Protein AF-M1AQY4-F1 (afdb_monomer)

pLDDT: mean 85.66, std 15.52, range [52.0, 98.44]

Foldseek 3Di:
DKDADPVVRDIRDDDDDDPVVVQVVCCVVVVDHDDDPDDDDPDDPPDPPPDPDPDDD

Sequence (57 aa):
MHLIEKQEKRISIMGRFDPADIAIRIRKKMNRRVEILDIQLPQQPDEMHHAPIMQHT

Solvent-accessible surface area (backbone atoms only — not comparable to full-atom values): 4129 Å² total; per-residue (Å²): 108,71,50,77,42,76,92,79,71,44,74,50,81,60,81,95,75,60,70,65,62,52,48,52,50,49,25,65,75,67,75,43,93,75,81,87,88,78,85,86,74,82,80,69,80,75,79,74,80,79,70,80,82,81,78,86,126

Structure (mmCIF, N/CA/C/O backbone):
data_AF-M1AQY4-F1
#
_entry.id   AF-M1AQY4-F1
#
loop_
_atom_site.group_PDB
_atom_site.id
_atom_site.type_symbol
_atom_site.label_atom_id
_atom_site.label_alt_id
_atom_site.label_comp_id
_atom_site.label_asym_id
_atom_site.label_entity_id
_atom_site.label_seq_id
_atom_site.pdbx_PDB_ins_code
_atom_site.Cartn_x
_atom_site.Cartn_y
_atom_site.Cartn_z
_atom_site.occupancy
_atom_site.B_iso_or_equiv
_atom_site.auth_seq_id
_atom_site.auth_comp_id
_atom_site.auth_asym_id
_atom_site.auth_atom_id
_atom_site.pdbx_PDB_model_num
ATOM 1 N N . MET A 1 1 ? -0.612 -15.214 -4.193 1.00 74.69 1 MET A N 1
ATOM 2 C CA . MET A 1 1 ? -0.960 -15.277 -2.754 1.00 74.69 1 MET A CA 1
ATOM 3 C C . MET A 1 1 ? -0.796 -13.877 -2.165 1.00 74.69 1 MET A C 1
ATOM 5 O O . MET A 1 1 ? 0.090 -13.162 -2.615 1.00 74.69 1 MET A O 1
ATOM 9 N N . HIS A 1 2 ? -1.649 -13.458 -1.227 1.00 87.69 2 HIS A N 1
ATOM 10 C CA . HIS A 1 2 ? -1.537 -12.166 -0.530 1.00 87.69 2 HIS A CA 1
ATOM 11 C C . HIS A 1 2 ? -1.427 -12.415 0.980 1.00 87.69 2 HIS A C 1
ATOM 13 O O . HIS A 1 2 ? -2.028 -13.372 1.470 1.00 87.69 2 HIS A O 1
ATOM 19 N N . LEU A 1 3 ? -0.692 -11.570 1.704 1.00 94.06 3 LEU A N 1
ATOM 20 C CA . LEU A 1 3 ? -0.477 -11.665 3.153 1.00 94.06 3 LEU A CA 1
ATOM 21 C C . LEU A 1 3 ? -0.942 -10.375 3.843 1.00 94.06 3 LEU A C 1
ATOM 23 O O . LEU A 1 3 ? -0.731 -9.284 3.316 1.00 94.06 3 LEU A O 1
ATOM 27 N N . ILE A 1 4 ? -1.579 -10.499 5.012 1.00 94.69 4 ILE A N 1
ATOM 28 C CA . ILE A 1 4 ? -2.041 -9.367 5.830 1.00 94.69 4 ILE A CA 1
ATOM 29 C C . ILE A 1 4 ? -1.520 -9.537 7.256 1.00 94.69 4 ILE A C 1
ATOM 31 O O . ILE A 1 4 ? -1.972 -10.414 7.993 1.00 94.69 4 ILE A O 1
ATOM 35 N N . GLU A 1 5 ? -0.636 -8.640 7.670 1.00 95.62 5 GLU A N 1
ATOM 36 C CA . GLU A 1 5 ? -0.011 -8.625 8.991 1.00 95.62 5 GLU A CA 1
ATOM 37 C C . GLU A 1 5 ? -0.659 -7.515 9.823 1.00 95.62 5 GLU A C 1
ATOM 39 O O . GLU A 1 5 ? -0.277 -6.345 9.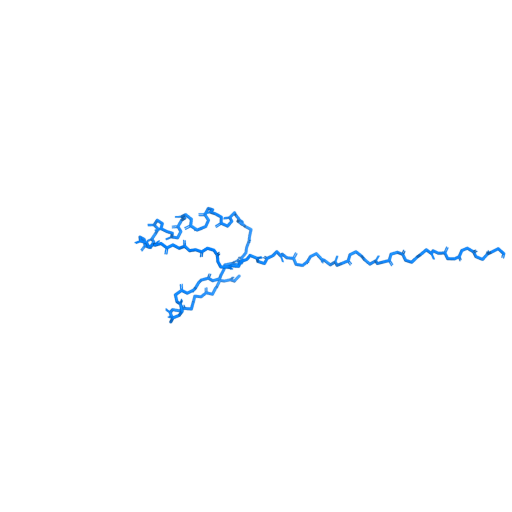778 1.00 95.62 5 GLU A O 1
ATOM 44 N N . LYS A 1 6 ? -1.720 -7.865 10.561 1.00 93.56 6 LYS A N 1
ATOM 45 C CA . LYS A 1 6 ? -2.564 -6.880 11.265 1.00 93.56 6 LYS A CA 1
ATOM 46 C C . LYS A 1 6 ? -1.810 -6.075 12.326 1.00 93.56 6 LYS A C 1
ATOM 48 O O . LYS A 1 6 ? -2.090 -4.887 12.466 1.00 93.56 6 LYS A O 1
ATOM 53 N N . GLN A 1 7 ? -0.895 -6.712 13.061 1.00 95.88 7 GLN A N 1
ATOM 54 C CA . GLN A 1 7 ? -0.127 -6.054 14.125 1.00 95.88 7 GLN A CA 1
ATOM 55 C C . GLN A 1 7 ? 0.771 -4.952 13.551 1.00 95.88 7 GLN A C 1
ATOM 57 O O . GLN A 1 7 ? 0.735 -3.816 14.017 1.00 95.88 7 GLN A O 1
ATOM 62 N N . GLU A 1 8 ? 1.476 -5.260 12.464 1.00 95.25 8 GLU A N 1
ATOM 63 C CA . GLU A 1 8 ? 2.396 -4.344 11.781 1.00 95.25 8 GLU A CA 1
ATOM 64 C C . GLU A 1 8 ? 1.694 -3.422 10.775 1.00 95.25 8 GLU A C 1
ATOM 66 O O . GLU A 1 8 ? 2.306 -2.512 10.223 1.00 95.25 8 GLU A O 1
ATOM 71 N N . LYS A 1 9 ? 0.388 -3.624 10.548 1.00 95.12 9 LYS A N 1
ATOM 72 C CA . LYS A 1 9 ? -0.422 -2.901 9.552 1.00 95.12 9 LYS A CA 1
ATOM 73 C C . LYS A 1 9 ? 0.173 -3.014 8.140 1.00 95.12 9 LYS A C 1
ATOM 75 O O . LYS A 1 9 ? 0.034 -2.085 7.342 1.00 95.12 9 LYS A O 1
ATOM 80 N N . ARG A 1 10 ? 0.789 -4.159 7.831 1.00 96.06 10 ARG A N 1
ATOM 81 C CA . ARG A 1 10 ? 1.459 -4.443 6.558 1.00 96.06 10 ARG A CA 1
ATOM 82 C C . ARG A 1 10 ? 0.619 -5.380 5.694 1.00 96.06 10 ARG A C 1
ATOM 84 O O . ARG A 1 10 ? -0.109 -6.241 6.192 1.00 96.06 10 ARG A O 1
ATOM 91 N N . ILE A 1 11 ? 0.680 -5.167 4.384 1.00 95.19 11 ILE A N 1
ATOM 92 C CA . ILE A 1 11 ? 0.020 -6.007 3.385 1.00 95.19 11 ILE A CA 1
ATOM 93 C C . ILE A 1 11 ? 1.050 -6.322 2.303 1.00 95.19 11 ILE A C 1
ATOM 95 O O . ILE A 1 11 ? 1.630 -5.397 1.737 1.00 95.19 11 ILE A O 1
ATOM 99 N N . SER A 1 12 ? 1.228 -7.603 1.988 1.00 95.69 12 SER A N 1
ATOM 100 C CA . SER A 1 12 ? 2.075 -8.059 0.881 1.00 95.69 12 SER A CA 1
ATOM 101 C C . SER A 1 12 ? 1.203 -8.647 -0.218 1.00 95.69 12 SER A C 1
ATOM 103 O O . SER A 1 12 ? 0.332 -9.487 0.026 1.00 95.69 12 SER A O 1
ATOM 105 N N . ILE A 1 13 ? 1.409 -8.185 -1.448 1.00 94.25 13 ILE A N 1
ATOM 106 C CA . ILE A 1 13 ? 0.558 -8.506 -2.592 1.00 94.25 13 ILE A CA 1
ATOM 107 C C . ILE A 1 13 ? 1.457 -9.065 -3.691 1.00 94.25 13 ILE A C 1
ATOM 109 O O . ILE A 1 13 ? 2.407 -8.412 -4.094 1.00 94.25 13 ILE A O 1
ATOM 113 N N . MET A 1 14 ? 1.149 -10.267 -4.179 1.00 93.19 14 MET A N 1
ATOM 114 C CA . MET A 1 14 ? 1.851 -10.891 -5.301 1.00 93.19 14 MET A CA 1
ATOM 115 C C . MET A 1 14 ? 0.907 -11.036 -6.496 1.00 93.19 14 MET A C 1
ATOM 117 O O . MET A 1 14 ? -0.233 -11.479 -6.331 1.00 93.19 14 MET A O 1
ATOM 121 N N . GLY A 1 15 ? 1.375 -10.685 -7.693 1.00 91.44 15 GLY A N 1
ATOM 122 C CA . GLY A 1 15 ? 0.597 -10.753 -8.930 1.00 91.44 15 GLY A CA 1
ATOM 123 C C . GLY A 1 15 ? 1.084 -9.750 -9.975 1.00 91.44 15 GLY A C 1
ATOM 124 O O . GLY A 1 15 ? 2.050 -9.029 -9.747 1.00 91.44 15 GLY A O 1
ATOM 125 N N . ARG A 1 16 ? 0.406 -9.701 -11.126 1.00 92.31 16 ARG A N 1
ATOM 126 C CA . ARG A 1 16 ? 0.641 -8.675 -12.152 1.00 92.31 16 ARG A CA 1
ATOM 127 C C . ARG A 1 16 ? -0.253 -7.472 -11.875 1.00 92.31 16 ARG A C 1
ATOM 129 O O . ARG A 1 16 ? -1.474 -7.590 -11.959 1.00 92.31 16 ARG A O 1
ATOM 136 N N . PHE A 1 17 ? 0.349 -6.345 -11.527 1.00 93.69 17 PHE A N 1
ATOM 137 C CA . PHE A 1 17 ? -0.335 -5.076 -11.292 1.00 93.69 17 PHE A CA 1
ATOM 138 C C . PHE A 1 17 ? 0.680 -3.933 -11.296 1.00 93.69 17 PHE A C 1
ATOM 140 O O . PHE A 1 17 ? 1.871 -4.163 -11.098 1.00 93.69 17 PHE A O 1
ATOM 147 N N . ASP A 1 18 ? 0.191 -2.707 -11.464 1.00 95.69 18 ASP A N 1
ATOM 148 C CA . ASP A 1 18 ? 0.970 -1.506 -11.185 1.00 95.69 18 ASP A CA 1
ATOM 149 C C . ASP A 1 18 ? 0.960 -1.215 -9.663 1.00 95.69 18 ASP A C 1
ATOM 151 O O . ASP A 1 18 ? -0.124 -1.102 -9.070 1.00 95.69 18 ASP A O 1
ATOM 155 N N . PRO A 1 19 ? 2.125 -1.134 -8.987 1.00 95.62 19 PRO A N 1
ATOM 156 C CA . PRO A 1 19 ? 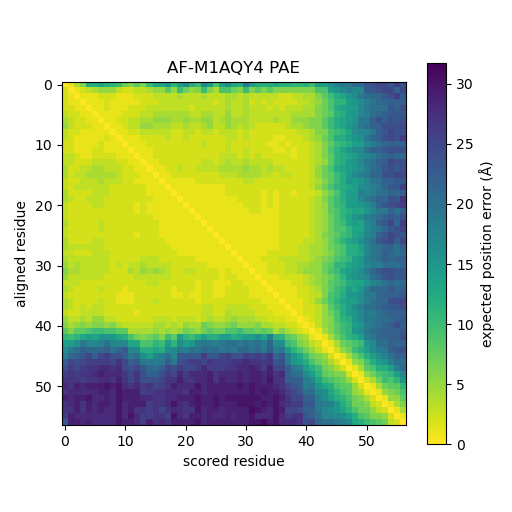2.192 -0.900 -7.543 1.00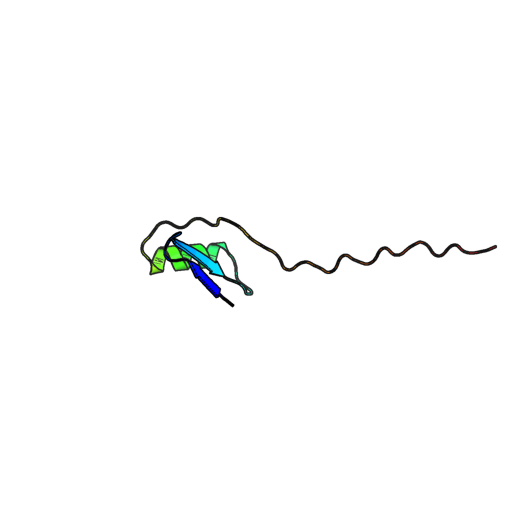 95.62 19 PRO A CA 1
ATOM 157 C C . PRO A 1 19 ? 1.534 0.410 -7.088 1.00 95.62 19 PRO A C 1
ATOM 159 O O . PRO A 1 19 ? 0.926 0.446 -6.011 1.00 95.62 19 PRO A O 1
ATOM 162 N N . ALA A 1 20 ? 1.605 1.472 -7.894 1.00 96.81 20 ALA A N 1
ATOM 163 C CA . ALA A 1 20 ? 1.010 2.760 -7.561 1.00 96.81 20 ALA A CA 1
ATOM 164 C C . ALA A 1 20 ? -0.521 2.679 -7.601 1.00 96.81 20 ALA A C 1
ATOM 166 O O . ALA A 1 20 ? -1.186 3.139 -6.665 1.00 96.81 20 ALA A O 1
ATOM 167 N N . ASP A 1 21 ? -1.092 2.011 -8.604 1.00 97.75 21 ASP A N 1
ATOM 168 C CA . ASP A 1 21 ? -2.542 1.796 -8.688 1.00 97.75 21 ASP A CA 1
ATOM 169 C C . ASP A 1 21 ? -3.082 1.002 -7.494 1.00 97.75 21 ASP A C 1
ATOM 171 O O . ASP A 1 21 ? -4.150 1.311 -6.943 1.00 97.75 21 ASP A O 1
ATOM 175 N N . ILE A 1 22 ? -2.342 -0.022 -7.054 1.00 96.56 22 ILE A N 1
ATOM 176 C CA . ILE A 1 22 ? -2.689 -0.776 -5.846 1.00 96.56 22 ILE A CA 1
ATOM 177 C C . ILE A 1 22 ? -2.647 0.129 -4.613 1.00 96.56 22 ILE A C 1
ATOM 179 O O . ILE A 1 22 ? -3.620 0.151 -3.851 1.00 96.56 22 ILE A O 1
ATOM 183 N N . ALA A 1 23 ? -1.583 0.913 -4.434 1.00 96.88 23 ALA A N 1
ATOM 184 C CA . ALA A 1 23 ? -1.456 1.833 -3.307 1.00 96.88 23 ALA A CA 1
ATOM 185 C C . ALA A 1 23 ? -2.605 2.859 -3.273 1.00 96.88 23 ALA A C 1
ATOM 187 O O . ALA A 1 23 ? -3.242 3.052 -2.232 1.00 96.88 23 ALA 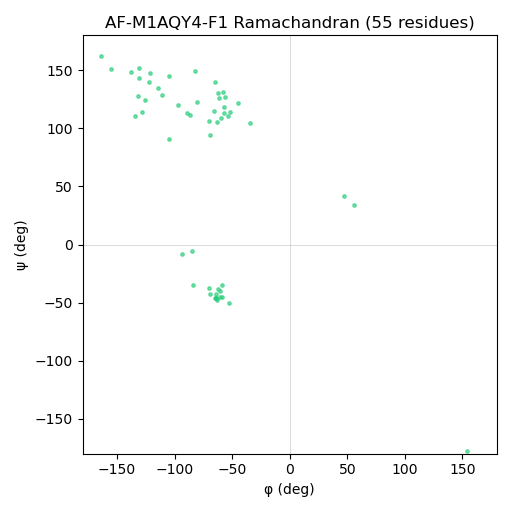A O 1
ATOM 188 N N . ILE A 1 24 ? -2.958 3.454 -4.418 1.00 98.44 24 ILE A N 1
ATOM 189 C CA . ILE A 1 24 ? -4.081 4.398 -4.532 1.00 98.44 24 ILE A CA 1
ATOM 190 C C . ILE A 1 24 ? -5.401 3.722 -4.150 1.00 98.44 24 ILE A C 1
ATOM 192 O O . ILE A 1 24 ? -6.202 4.291 -3.398 1.00 98.44 24 ILE A O 1
ATOM 196 N N . ARG A 1 25 ? -5.644 2.504 -4.642 1.00 97.50 25 ARG A N 1
ATOM 197 C CA . ARG A 1 25 ? -6.864 1.748 -4.342 1.00 97.50 25 ARG A CA 1
ATOM 198 C C . ARG A 1 25 ? -6.972 1.394 -2.860 1.00 97.50 25 ARG A C 1
ATOM 200 O O . ARG A 1 25 ? -8.051 1.561 -2.289 1.00 97.50 25 ARG A O 1
ATOM 207 N N . ILE A 1 26 ? -5.885 0.962 -2.223 1.00 96.50 26 ILE A N 1
ATOM 208 C CA . ILE A 1 26 ? -5.871 0.665 -0.782 1.00 96.50 26 ILE A CA 1
ATOM 209 C C . ILE A 1 26 ? -6.100 1.946 0.023 1.00 96.50 26 ILE A C 1
ATOM 211 O O . ILE A 1 26 ? -6.966 1.952 0.898 1.00 96.50 26 ILE A O 1
ATOM 215 N N . ARG A 1 27 ? -5.418 3.049 -0.319 1.00 97.75 27 ARG A N 1
ATOM 216 C CA . ARG A 1 27 ? -5.629 4.363 0.312 1.00 97.75 27 ARG A CA 1
ATOM 217 C C . ARG A 1 27 ? -7.101 4.766 0.290 1.00 97.75 27 ARG A C 1
ATOM 219 O O . ARG A 1 27 ? -7.646 5.134 1.329 1.00 97.75 27 ARG A O 1
ATOM 226 N N . LYS A 1 28 ? -7.743 4.685 -0.884 1.00 98.31 28 LYS A N 1
ATOM 227 C CA . LYS A 1 28 ? -9.163 5.030 -1.062 1.00 98.31 28 LYS A CA 1
ATOM 228 C C . LYS A 1 28 ? -10.075 4.099 -0.260 1.00 98.31 28 LYS A C 1
ATOM 230 O O . LYS A 1 28 ? -10.966 4.577 0.428 1.00 98.31 28 LYS A O 1
ATOM 235 N N . LYS A 1 29 ? -9.836 2.783 -0.311 1.00 97.25 29 LYS A N 1
ATOM 236 C CA . LYS A 1 29 ? -10.686 1.781 0.353 1.00 97.25 29 LYS A CA 1
ATOM 237 C C . LYS A 1 29 ? -10.578 1.813 1.876 1.00 97.25 29 LYS A C 1
ATOM 239 O O . LYS A 1 29 ? -11.569 1.592 2.560 1.00 97.25 29 LYS A O 1
ATOM 244 N N . MET A 1 30 ? -9.384 2.057 2.405 1.00 94.81 30 MET A N 1
ATOM 245 C CA . MET A 1 30 ? -9.138 2.062 3.848 1.00 94.81 30 MET A CA 1
ATOM 246 C C . MET A 1 30 ? -9.258 3.453 4.475 1.00 94.81 30 MET A C 1
ATOM 248 O O . MET A 1 30 ? -9.191 3.551 5.696 1.00 94.81 30 MET A O 1
ATOM 252 N N . ASN A 1 31 ? -9.399 4.511 3.665 1.00 97.12 31 ASN A N 1
ATOM 253 C CA . ASN A 1 31 ? -9.351 5.915 4.083 1.00 97.12 31 ASN A CA 1
ATOM 254 C C . ASN A 1 31 ? -8.152 6.228 5.000 1.00 97.12 31 ASN A C 1
ATOM 256 O O . ASN A 1 31 ? -8.261 6.898 6.027 1.00 97.12 31 ASN A O 1
ATOM 260 N N . ARG A 1 32 ? -6.989 5.669 4.656 1.00 95.88 32 ARG A N 1
ATOM 261 C CA . ARG A 1 32 ? -5.752 5.762 5.440 1.00 95.88 32 ARG A CA 1
ATOM 262 C C . ARG A 1 32 ? -4.575 6.010 4.508 1.00 95.88 32 ARG A C 1
ATOM 264 O O . ARG A 1 32 ? -4.587 5.569 3.361 1.00 95.88 32 ARG A O 1
ATOM 271 N N . ARG A 1 33 ? -3.559 6.729 4.995 1.00 96.75 33 ARG A N 1
ATOM 272 C CA . ARG A 1 33 ? -2.288 6.882 4.271 1.00 96.75 33 ARG A CA 1
ATOM 273 C C . ARG A 1 33 ? -1.608 5.516 4.163 1.00 96.75 33 ARG A C 1
ATOM 275 O O . ARG A 1 33 ? -1.644 4.741 5.116 1.00 96.75 33 ARG A O 1
ATOM 282 N N . VAL A 1 34 ? -1.025 5.248 3.001 1.00 97.12 34 VAL A N 1
ATOM 283 C CA . VAL A 1 34 ? -0.246 4.040 2.718 1.00 97.12 34 VAL A CA 1
ATOM 284 C C . VAL A 1 34 ? 1.071 4.449 2.078 1.00 97.12 34 VAL A C 1
ATOM 286 O O . VAL A 1 34 ? 1.134 5.482 1.410 1.00 97.12 34 VAL A O 1
ATOM 289 N N . GLU A 1 35 ? 2.085 3.624 2.276 1.00 97.38 35 GLU A N 1
ATOM 290 C CA . GLU A 1 35 ? 3.422 3.757 1.713 1.00 97.38 35 GLU A CA 1
ATOM 291 C C . GLU A 1 35 ? 3.816 2.407 1.111 1.00 97.38 35 GLU A C 1
ATOM 293 O O . GLU A 1 35 ? 3.437 1.356 1.637 1.00 97.38 35 GLU A O 1
ATOM 298 N N . ILE A 1 36 ? 4.528 2.430 -0.014 1.00 97.19 36 ILE A N 1
ATOM 299 C CA . ILE A 1 36 ? 5.093 1.221 -0.612 1.00 97.19 36 ILE A CA 1
ATOM 300 C C . ILE A 1 36 ? 6.448 1.000 0.052 1.00 97.19 36 ILE A C 1
ATOM 302 O O . ILE A 1 36 ? 7.360 1.793 -0.148 1.00 97.19 36 ILE A O 1
ATOM 306 N N . LEU A 1 37 ? 6.557 -0.059 0.853 1.00 97.06 37 LEU A N 1
ATOM 307 C CA . LEU A 1 37 ? 7.777 -0.357 1.606 1.00 97.06 37 LEU A CA 1
ATOM 308 C C . LEU A 1 37 ? 8.811 -1.132 0.782 1.00 97.06 37 LEU A C 1
ATOM 310 O O . LEU A 1 37 ? 10.003 -0.950 0.984 1.00 97.06 37 LEU A O 1
ATOM 314 N N . ASP A 1 38 ? 8.358 -2.024 -0.102 1.00 94.94 38 ASP A N 1
ATOM 315 C CA . ASP A 1 38 ? 9.230 -2.892 -0.893 1.00 94.94 38 ASP A CA 1
ATOM 316 C C . ASP A 1 38 ? 8.534 -3.344 -2.187 1.00 94.94 38 ASP A C 1
ATOM 318 O O . ASP A 1 38 ? 7.302 -3.455 -2.233 1.00 94.94 38 ASP A O 1
ATOM 322 N N . ILE A 1 39 ? 9.325 -3.605 -3.230 1.00 93.81 39 ILE A N 1
ATOM 323 C CA . ILE A 1 39 ? 8.879 -4.160 -4.512 1.00 93.81 39 ILE A CA 1
ATOM 324 C C . ILE A 1 39 ? 9.852 -5.270 -4.911 1.00 93.81 39 ILE A C 1
ATOM 326 O O . ILE A 1 39 ? 10.979 -5.007 -5.322 1.00 93.81 39 ILE A O 1
ATOM 330 N N . GLN A 1 40 ? 9.379 -6.514 -4.875 1.00 91.25 40 GLN A N 1
ATOM 331 C CA . GLN A 1 40 ? 10.116 -7.650 -5.421 1.00 91.25 40 GLN A CA 1
ATOM 332 C C . GLN A 1 40 ? 9.631 -7.975 -6.831 1.00 91.25 40 GLN A C 1
ATOM 334 O O . GLN A 1 40 ? 8.464 -8.310 -7.053 1.00 91.25 40 GLN A O 1
ATOM 339 N N . LEU A 1 41 ? 10.556 -7.898 -7.783 1.00 88.31 41 LEU A N 1
ATOM 340 C CA . LEU A 1 41 ? 10.351 -8.399 -9.135 1.00 88.31 41 LEU A CA 1
ATOM 341 C C . LEU A 1 41 ? 10.606 -9.913 -9.161 1.00 88.31 41 LEU A C 1
ATOM 343 O O . LEU A 1 41 ? 11.428 -10.408 -8.385 1.00 88.31 41 LEU A O 1
ATOM 347 N N . PRO A 1 42 ? 9.918 -10.671 -10.033 1.00 82.00 42 PRO A N 1
ATOM 348 C CA . PRO A 1 42 ? 10.251 -12.074 -10.235 1.00 82.00 42 PRO A CA 1
ATOM 349 C C . PRO A 1 42 ? 11.721 -12.177 -10.646 1.00 82.00 42 PRO A C 1
ATOM 351 O O . PRO A 1 42 ? 12.136 -11.512 -11.597 1.00 82.00 42 PRO A O 1
ATOM 354 N N . GLN A 1 43 ? 12.494 -12.998 -9.929 1.00 78.00 43 GLN A N 1
ATOM 355 C CA . GLN A 1 43 ? 13.873 -13.288 -10.309 1.00 78.00 43 GLN A CA 1
ATOM 356 C C . GLN A 1 43 ? 13.846 -13.853 -11.730 1.00 78.00 43 GLN A C 1
ATOM 358 O O . GLN A 1 43 ? 13.259 -14.909 -11.977 1.00 78.00 43 GLN A O 1
ATOM 363 N N . GLN A 1 44 ? 14.410 -13.107 -12.680 1.00 67.25 44 GLN A N 1
ATOM 364 C CA . GLN A 1 44 ? 14.753 -13.684 -13.970 1.00 67.25 44 GLN A CA 1
ATOM 365 C C . GLN A 1 44 ? 15.799 -14.766 -13.668 1.00 67.25 44 GLN 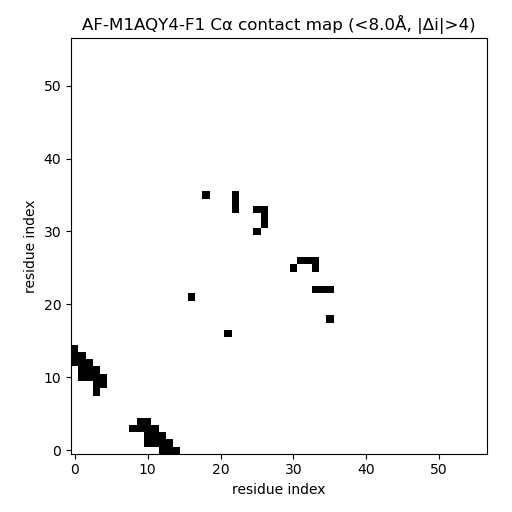A C 1
ATOM 367 O O . GLN A 1 44 ? 16.717 -14.481 -12.896 1.00 67.25 44 GLN A O 1
ATOM 372 N N . PRO A 1 45 ? 15.662 -16.001 -14.177 1.00 64.56 45 PRO A N 1
ATOM 373 C CA . PRO A 1 45 ? 16.766 -16.943 -14.100 1.00 64.56 45 PRO A CA 1
ATOM 374 C C . PRO A 1 45 ? 17.958 -16.280 -14.792 1.00 64.56 45 PRO A C 1
ATOM 376 O O . PRO A 1 45 ? 17.838 -15.919 -15.96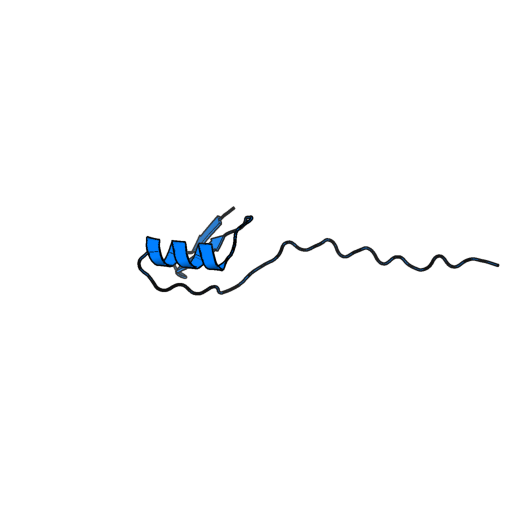2 1.00 64.56 45 PRO A O 1
ATOM 379 N N . ASP A 1 46 ? 19.045 -16.054 -14.049 1.00 62.44 46 ASP A N 1
ATOM 380 C CA . ASP A 1 46 ? 20.297 -15.526 -14.588 1.00 62.44 46 ASP A CA 1
ATOM 381 C C . ASP A 1 46 ? 20.621 -16.259 -15.892 1.00 62.44 46 ASP A C 1
ATOM 383 O O . ASP A 1 46 ? 20.698 -17.493 -15.923 1.00 62.44 46 ASP A O 1
ATOM 387 N N . GLU A 1 47 ? 20.755 -15.501 -16.982 1.00 57.34 47 GLU A N 1
ATOM 388 C CA . GLU A 1 47 ? 21.193 -16.029 -18.266 1.00 57.34 47 GLU A CA 1
ATOM 389 C C . GLU A 1 47 ? 22.518 -16.763 -18.046 1.00 57.34 47 GLU A C 1
ATOM 391 O O . GLU A 1 47 ? 23.543 -16.178 -17.699 1.00 57.34 47 GLU A O 1
ATOM 396 N N . MET A 1 48 ? 22.465 -18.088 -18.183 1.00 57.44 48 MET A N 1
ATOM 397 C CA . MET A 1 48 ? 23.598 -18.984 -18.019 1.00 57.44 48 MET A CA 1
ATOM 398 C C . MET A 1 48 ? 24.762 -18.491 -18.879 1.00 57.44 48 MET A C 1
ATOM 400 O O . MET A 1 48 ? 24.678 -18.514 -20.109 1.00 57.44 48 MET A O 1
ATOM 404 N N . HIS A 1 49 ? 25.841 -18.066 -18.215 1.00 56.16 49 HIS A N 1
ATOM 405 C CA . HIS A 1 49 ? 27.142 -17.746 -18.794 1.00 56.16 49 HIS A CA 1
ATOM 406 C C . HIS A 1 49 ? 27.459 -18.677 -19.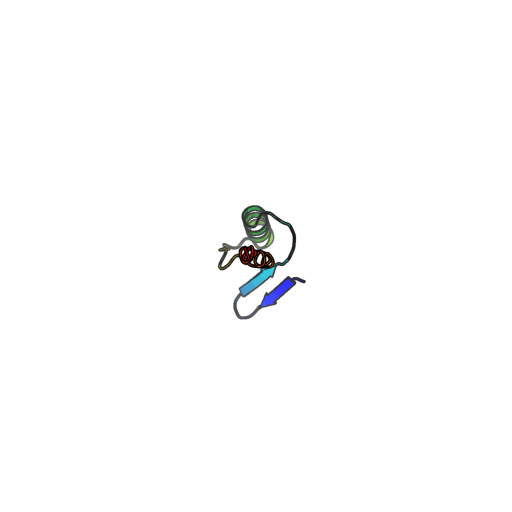971 1.00 56.16 49 HIS A C 1
ATOM 408 O O . HIS A 1 49 ? 27.804 -19.845 -19.781 1.00 56.16 49 HIS A O 1
ATOM 414 N N . HIS A 1 50 ? 27.345 -18.167 -21.197 1.00 56.34 50 HIS A N 1
ATOM 415 C CA . HIS A 1 50 ? 27.899 -18.837 -22.363 1.00 56.34 50 HIS A CA 1
ATOM 416 C C . HIS A 1 50 ? 29.420 -18.732 -22.236 1.00 56.34 50 HIS A C 1
ATOM 418 O O . HIS A 1 50 ? 30.016 -17.717 -22.591 1.00 56.34 50 HIS A O 1
ATOM 424 N N . ALA A 1 51 ? 30.053 -19.754 -21.657 1.00 61.25 51 ALA A N 1
ATOM 425 C CA . ALA A 1 51 ? 31.500 -19.889 -21.725 1.00 61.25 51 ALA A CA 1
ATOM 426 C C . ALA A 1 51 ? 31.900 -19.935 -23.213 1.00 61.25 51 ALA A C 1
ATOM 428 O O . ALA A 1 51 ? 31.272 -20.676 -23.979 1.00 61.25 51 ALA A O 1
ATOM 429 N N . PRO A 1 52 ? 32.899 -19.155 -23.661 1.00 59.62 52 PRO A N 1
ATOM 430 C CA . PRO A 1 52 ? 33.350 -19.234 -25.039 1.00 59.62 52 PRO A CA 1
ATOM 431 C C . PRO A 1 52 ? 33.880 -20.647 -25.292 1.00 59.62 52 PRO A C 1
ATOM 433 O O . PRO A 1 52 ? 34.728 -21.149 -24.554 1.00 59.62 52 PRO A O 1
ATOM 436 N N . ILE A 1 53 ? 33.349 -21.295 -26.328 1.00 65.19 53 ILE A N 1
ATOM 437 C CA . ILE A 1 53 ? 33.831 -22.587 -26.813 1.00 65.19 53 ILE A CA 1
ATOM 438 C C . ILE A 1 53 ? 35.295 -22.373 -27.209 1.00 65.19 53 ILE A C 1
ATOM 440 O O . ILE A 1 53 ? 35.574 -21.674 -28.185 1.00 65.19 53 ILE A O 1
ATOM 444 N N . MET A 1 54 ? 36.233 -22.928 -26.438 1.00 65.69 54 MET A N 1
ATOM 445 C CA . MET A 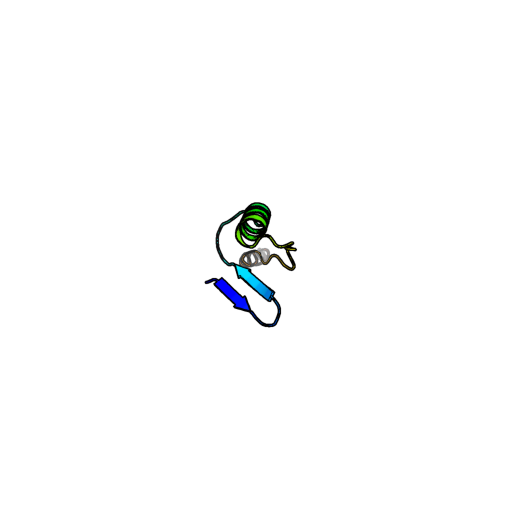1 54 ? 37.634 -22.975 -26.844 1.00 65.69 54 MET A CA 1
ATOM 446 C C . MET A 1 54 ? 37.712 -23.831 -28.107 1.00 65.69 54 MET A C 1
ATOM 448 O O . MET A 1 54 ? 37.561 -25.051 -28.057 1.00 65.69 54 MET A O 1
ATOM 452 N N . GLN A 1 55 ? 37.892 -23.180 -29.256 1.00 53.69 55 GLN A N 1
ATOM 453 C CA . GLN A 1 55 ? 38.216 -23.874 -30.493 1.00 53.69 55 GLN A CA 1
ATOM 454 C C . GLN A 1 55 ? 39.648 -24.392 -30.359 1.00 53.69 55 GLN A C 1
ATOM 456 O O . GLN A 1 55 ? 40.601 -23.616 -30.381 1.00 53.69 55 GLN A O 1
ATOM 461 N N . HIS A 1 56 ? 39.792 -25.702 -30.173 1.00 52.00 56 HIS A N 1
ATOM 462 C CA . HIS A 1 56 ? 41.073 -26.370 -30.352 1.00 52.00 56 HIS A CA 1
ATOM 463 C C . HIS A 1 56 ? 41.452 -26.277 -31.834 1.00 52.00 56 HIS A C 1
ATOM 465 O O . HIS A 1 56 ? 40.744 -26.819 -32.683 1.00 52.00 56 HIS A O 1
ATOM 471 N N . THR A 1 57 ? 42.541 -25.564 -32.128 1.00 58.66 57 THR A N 1
ATOM 472 C CA . THR A 1 57 ? 43.317 -25.731 -33.367 1.00 58.66 57 THR A CA 1
ATOM 473 C C . THR A 1 57 ? 44.628 -26.409 -33.008 1.00 58.66 57 THR A C 1
ATOM 475 O O . THR A 1 57 ? 45.151 -26.087 -31.915 1.00 58.66 57 THR A O 1
#

Mean predicted aligned error: 9.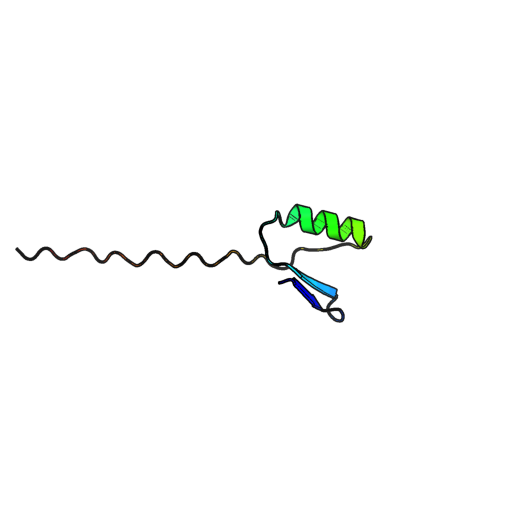75 Å

Radius of gyration: 20.31 Å; Cα contacts (8 Å, |Δi|>4): 26; chains: 1; bounding box: 54×33×48 Å

Secondary structure (DSSP, 8-state):
-EEEETTTTEEEE-SSS-HHHHHHHHHHHHTS-------PPP---------------

Organism: Solanum tuberosum (NCBI:txid4113)